Protein AF-A0A7S1RL04-F1 (afdb_monomer_lite)

Structure (mmCIF, N/CA/C/O backbone):
data_AF-A0A7S1RL04-F1
#
_entry.id   AF-A0A7S1RL04-F1
#
loop_
_atom_site.group_PDB
_atom_site.id
_atom_site.type_symbol
_atom_site.label_atom_id
_atom_site.label_alt_id
_atom_site.label_comp_id
_atom_site.label_asym_id
_atom_site.label_entity_id
_atom_site.label_seq_id
_atom_site.pdbx_PDB_ins_code
_atom_site.Cartn_x
_atom_site.Cartn_y
_atom_site.Cartn_z
_atom_site.occupancy
_atom_site.B_iso_or_equiv
_atom_site.auth_seq_id
_atom_site.auth_comp_id
_atom_site.auth_asym_id
_atom_site.auth_atom_id
_atom_site.pdbx_PDB_model_num
ATOM 1 N N . GLN A 1 1 ? -6.881 -8.720 25.320 1.00 65.69 1 GLN A N 1
ATOM 2 C CA . GLN A 1 1 ? -7.253 -7.460 24.627 1.00 65.69 1 GLN A CA 1
ATOM 3 C C . GLN A 1 1 ? -6.496 -7.247 23.308 1.00 65.69 1 GLN A C 1
ATOM 5 O O . GLN A 1 1 ? -7.153 -6.988 22.309 1.00 65.69 1 GLN A O 1
ATOM 10 N N . ARG A 1 2 ? -5.162 -7.417 23.246 1.00 81.94 2 ARG A N 1
ATOM 11 C CA . ARG A 1 2 ? -4.370 -7.236 22.004 1.00 81.94 2 ARG A CA 1
ATOM 12 C C . ARG A 1 2 ? -4.764 -8.178 20.852 1.00 81.94 2 ARG A C 1
ATOM 14 O O . ARG A 1 2 ? -4.887 -7.728 19.721 1.00 81.94 2 ARG A O 1
ATOM 21 N N . GLU A 1 3 ? -5.035 -9.449 21.143 1.00 91.00 3 GLU A N 1
ATOM 22 C CA . GLU A 1 3 ? -5.454 -10.437 20.133 1.00 91.00 3 GLU A C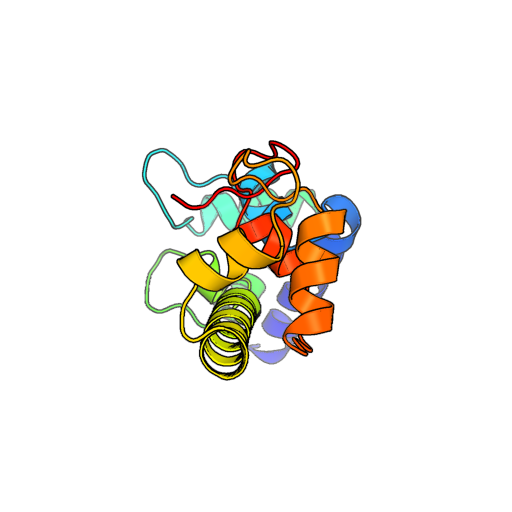A 1
ATOM 23 C C . GLU A 1 3 ? -6.816 -10.101 19.493 1.00 91.00 3 GLU A C 1
ATOM 25 O O . GLU A 1 3 ? -6.981 -10.187 18.278 1.00 91.00 3 GLU A O 1
ATOM 30 N N . ALA A 1 4 ? -7.786 -9.650 20.296 1.00 93.38 4 ALA A N 1
ATOM 31 C CA . ALA A 1 4 ? -9.085 -9.204 19.790 1.00 93.38 4 ALA A CA 1
ATOM 32 C C . ALA A 1 4 ? -8.932 -7.996 18.847 1.00 93.38 4 ALA A C 1
ATOM 34 O O . ALA A 1 4 ? -9.506 -7.986 17.761 1.00 93.38 4 ALA A O 1
ATOM 35 N N . GLY A 1 5 ? -8.083 -7.026 19.210 1.00 96.56 5 GLY A N 1
ATOM 36 C CA . GLY A 1 5 ? -7.746 -5.895 18.343 1.00 96.56 5 GLY A CA 1
ATOM 37 C C . GLY A 1 5 ? -7.094 -6.319 17.022 1.00 96.56 5 GLY A C 1
ATOM 38 O O . GLY A 1 5 ? -7.446 -5.796 15.969 1.00 96.56 5 GLY A O 1
ATOM 39 N N . GLN A 1 6 ? -6.200 -7.313 17.046 1.00 96.75 6 GLN A N 1
ATOM 40 C CA . GLN A 1 6 ? -5.581 -7.858 15.830 1.00 96.75 6 GLN A CA 1
ATOM 41 C C . GLN A 1 6 ? -6.608 -8.516 14.902 1.00 96.75 6 GLN A C 1
ATOM 43 O O . GLN A 1 6 ? -6.555 -8.306 13.690 1.00 96.75 6 GLN A O 1
ATOM 48 N N . LYS A 1 7 ? -7.570 -9.266 15.454 1.00 97.25 7 LYS A N 1
ATOM 49 C CA . LYS A 1 7 ? -8.670 -9.869 14.683 1.00 97.25 7 LYS A CA 1
ATOM 50 C C . LYS A 1 7 ? -9.548 -8.800 14.023 1.00 97.25 7 LYS A C 1
ATOM 52 O O . LYS A 1 7 ? -9.833 -8.909 12.831 1.00 97.25 7 LYS A O 1
ATOM 57 N N . LEU A 1 8 ? -9.900 -7.742 14.760 1.00 97.88 8 LEU A N 1
ATOM 58 C CA . LEU A 1 8 ? -10.657 -6.602 14.227 1.00 97.88 8 LEU A CA 1
ATOM 59 C C . LEU A 1 8 ? -9.891 -5.873 13.118 1.00 97.88 8 LEU A C 1
ATOM 61 O O . LEU A 1 8 ? -10.443 -5.614 12.053 1.00 97.88 8 LEU A O 1
ATOM 65 N N . LEU A 1 9 ? -8.601 -5.598 13.330 1.00 97.56 9 LEU A N 1
ATOM 66 C CA . LEU A 1 9 ? -7.744 -4.973 12.324 1.00 97.56 9 LEU A CA 1
ATOM 67 C C . LEU A 1 9 ? -7.630 -5.835 11.057 1.00 97.56 9 LEU A C 1
ATOM 69 O O . LEU A 1 9 ? -7.654 -5.307 9.946 1.00 97.56 9 LEU A O 1
ATOM 73 N N . ALA A 1 10 ? -7.522 -7.156 11.207 1.00 97.31 10 ALA A N 1
ATOM 74 C CA . ALA A 1 10 ? -7.453 -8.082 10.082 1.00 97.31 10 ALA A CA 1
ATOM 75 C C . ALA A 1 10 ? -8.772 -8.152 9.297 1.00 97.31 10 ALA A C 1
ATOM 77 O O . ALA A 1 10 ? -8.749 -8.222 8.070 1.00 97.31 10 ALA A O 1
ATOM 78 N N . GLU A 1 11 ? -9.925 -8.138 9.969 1.00 97.94 11 GLU A N 1
ATOM 79 C CA . GLU A 1 11 ? -11.234 -8.036 9.310 1.00 97.94 11 GLU A CA 1
ATOM 80 C C . GLU A 1 11 ? -11.389 -6.697 8.578 1.00 97.94 11 GLU A C 1
ATOM 82 O O . GLU A 1 11 ? -11.725 -6.688 7.395 1.00 97.94 11 GLU A O 1
ATOM 87 N N . PHE A 1 12 ? -11.042 -5.584 9.227 1.00 97.81 12 PHE A N 1
ATOM 88 C CA . PHE A 1 12 ? -11.060 -4.253 8.618 1.00 97.81 12 PHE A CA 1
ATOM 89 C C . PHE A 1 12 ? -10.228 -4.195 7.331 1.00 97.81 12 PHE A C 1
ATOM 91 O O . PHE A 1 12 ? -10.735 -3.826 6.270 1.00 97.81 12 PHE A O 1
ATOM 98 N N . LYS A 1 13 ? -8.974 -4.662 7.385 1.00 97.44 13 LYS A N 1
ATOM 99 C CA . LYS A 1 13 ? -8.101 -4.754 6.205 1.00 97.44 13 LYS A CA 1
ATOM 100 C C . LYS A 1 13 ? -8.703 -5.638 5.109 1.00 97.44 13 LYS A C 1
ATOM 102 O O . LYS A 1 13 ? -8.656 -5.269 3.939 1.00 97.44 13 LYS A O 1
ATOM 107 N N . ARG A 1 14 ? -9.302 -6.782 5.460 1.00 97.50 14 ARG A N 1
ATOM 108 C CA . ARG A 1 14 ? -9.953 -7.675 4.484 1.00 97.50 14 ARG A CA 1
ATOM 109 C C . ARG A 1 14 ? -11.127 -7.007 3.770 1.00 97.50 14 ARG A C 1
ATOM 111 O O . ARG A 1 14 ? -11.266 -7.199 2.563 1.00 97.50 14 ARG A O 1
ATOM 118 N N . ARG A 1 15 ? -11.942 -6.213 4.469 1.00 97.12 15 ARG A N 1
ATOM 119 C CA . ARG A 1 15 ? -13.052 -5.469 3.848 1.00 97.12 15 ARG A CA 1
ATOM 120 C C . ARG A 1 15 ? -12.558 -4.409 2.879 1.00 97.12 15 ARG A C 1
ATOM 122 O O . ARG A 1 15 ? -13.011 -4.377 1.741 1.00 97.12 15 ARG A O 1
ATOM 129 N N . LEU A 1 16 ? -11.549 -3.643 3.282 1.00 96.62 16 LEU A N 1
ATOM 130 C CA . LEU A 1 16 ? -10.924 -2.651 2.411 1.00 96.62 16 LEU A CA 1
ATOM 131 C C . LEU A 1 16 ? -10.286 -3.277 1.163 1.00 96.62 16 LEU A C 1
ATOM 133 O O . LEU A 1 16 ? -10.421 -2.734 0.0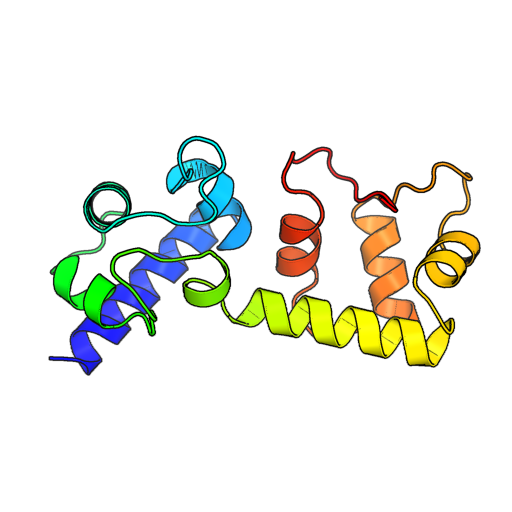71 1.00 96.62 16 LEU A O 1
ATOM 137 N N . ILE A 1 17 ? -9.628 -4.434 1.294 1.00 95.81 17 ILE A N 1
ATOM 138 C CA . ILE A 1 17 ? -9.094 -5.178 0.141 1.00 95.81 17 ILE A CA 1
ATOM 139 C C . ILE A 1 17 ? -10.227 -5.649 -0.777 1.00 95.81 17 ILE A C 1
ATOM 141 O O . ILE A 1 17 ? -10.092 -5.558 -1.992 1.00 95.81 17 ILE A O 1
ATOM 145 N N . ARG A 1 18 ? -11.348 -6.130 -0.226 1.00 95.69 18 ARG A N 1
ATOM 146 C CA . ARG A 1 18 ? -12.504 -6.565 -1.026 1.00 95.69 18 ARG A CA 1
ATOM 147 C C . ARG A 1 18 ? -13.111 -5.414 -1.831 1.00 95.69 18 ARG A C 1
ATOM 149 O O . ARG A 1 18 ? -13.485 -5.623 -2.977 1.00 95.69 18 ARG A O 1
ATOM 156 N N . GLU A 1 19 ? -13.197 -4.227 -1.239 1.00 94.75 19 GLU A N 1
ATOM 157 C CA . GLU A 1 19 ? -13.823 -3.056 -1.861 1.00 94.75 19 GLU A CA 1
ATOM 158 C C . GLU A 1 19 ? -12.884 -2.309 -2.822 1.00 94.75 19 GLU A C 1
ATOM 160 O O . GLU A 1 19 ? -13.301 -1.863 -3.888 1.00 94.75 19 GLU A O 1
ATOM 165 N N . HIS A 1 20 ? -11.599 -2.189 -2.478 1.00 92.56 20 HIS A N 1
ATOM 166 C CA . HIS A 1 20 ? -10.647 -1.348 -3.213 1.00 92.56 20 HIS A CA 1
ATOM 167 C C . HIS A 1 20 ? -9.544 -2.132 -3.940 1.00 92.56 20 HIS A C 1
ATOM 169 O O . HIS A 1 20 ? -8.755 -1.548 -4.685 1.00 92.56 20 HIS A O 1
ATOM 175 N N . GLY A 1 21 ? -9.462 -3.446 -3.740 1.00 93.25 21 GLY A N 1
ATOM 176 C CA . GLY A 1 21 ? -8.474 -4.347 -4.339 1.00 93.25 21 GLY A CA 1
ATOM 177 C C . GLY A 1 21 ? -7.157 -4.444 -3.564 1.00 93.25 21 GLY A C 1
ATOM 178 O O . GLY A 1 21 ? -6.606 -5.535 -3.435 1.00 93.25 21 GLY A O 1
ATOM 179 N N . THR A 1 22 ? -6.644 -3.335 -3.024 1.00 94.62 22 THR A N 1
ATOM 180 C CA . THR A 1 22 ? -5.419 -3.301 -2.201 1.00 94.62 22 THR A CA 1
ATOM 181 C C . THR A 1 22 ? -5.572 -2.305 -1.051 1.00 94.62 22 THR A C 1
ATOM 183 O O . THR A 1 22 ? -6.363 -1.364 -1.141 1.00 94.62 22 THR A O 1
ATOM 186 N N . LEU A 1 23 ? -4.800 -2.474 0.030 1.00 95.31 23 LEU A N 1
ATOM 187 C CA . LEU A 1 23 ? -4.791 -1.490 1.121 1.00 95.31 23 LEU A CA 1
ATOM 188 C C . LEU A 1 23 ? -4.191 -0.154 0.682 1.00 95.31 23 LEU A C 1
ATOM 190 O O . LEU A 1 23 ? -4.626 0.880 1.171 1.00 95.31 23 LEU A O 1
ATOM 194 N N . VAL A 1 24 ? -3.267 -0.166 -0.281 1.00 93.38 24 VAL A N 1
ATOM 195 C CA . VAL A 1 24 ? -2.744 1.049 -0.917 1.00 93.38 24 VAL A CA 1
ATOM 196 C C . VAL A 1 24 ? -3.869 1.833 -1.599 1.00 93.38 24 VAL A C 1
ATOM 198 O O . VAL A 1 24 ? -4.026 3.023 -1.354 1.00 93.38 24 VAL A O 1
ATOM 201 N N . ARG A 1 25 ? -4.737 1.164 -2.369 1.00 91.38 25 ARG A N 1
ATOM 202 C CA . ARG A 1 25 ? -5.905 1.819 -2.978 1.00 91.38 25 ARG A CA 1
ATOM 203 C C . ARG A 1 25 ? -6.909 2.289 -1.933 1.00 91.38 25 ARG A C 1
ATOM 205 O O . ARG A 1 25 ? -7.479 3.366 -2.069 1.00 91.38 25 ARG A O 1
ATOM 212 N N . ALA A 1 26 ? -7.137 1.504 -0.883 1.00 92.88 26 ALA A N 1
ATOM 213 C CA . ALA A 1 26 ? -7.985 1.927 0.229 1.00 92.88 26 ALA A CA 1
ATOM 214 C C . ALA A 1 26 ? -7.432 3.186 0.923 1.00 92.88 26 ALA A C 1
ATOM 216 O O . ALA A 1 26 ? -8.190 4.100 1.252 1.00 92.88 26 ALA A O 1
ATOM 217 N N . TRP A 1 27 ? -6.108 3.266 1.080 1.00 91.81 27 TRP A N 1
ATOM 218 C CA . TRP A 1 27 ? -5.411 4.423 1.632 1.00 91.81 27 TRP A CA 1
ATOM 219 C C . TRP A 1 27 ? -5.714 5.695 0.842 1.00 91.81 27 TRP A C 1
ATOM 221 O O . TRP A 1 27 ? -6.175 6.683 1.410 1.00 91.81 27 TRP A O 1
ATOM 231 N N . THR A 1 28 ? -5.551 5.637 -0.479 1.00 87.19 28 THR A N 1
ATOM 232 C CA . THR A 1 28 ? -5.799 6.766 -1.388 1.00 87.19 28 THR A CA 1
ATOM 233 C C . THR A 1 28 ? -7.286 7.089 -1.567 1.00 87.19 28 THR A C 1
ATOM 235 O O . THR A 1 28 ? -7.644 8.238 -1.809 1.00 87.19 28 THR A O 1
ATOM 238 N N . ASN A 1 29 ? -8.178 6.097 -1.465 1.00 86.81 29 ASN A N 1
ATOM 239 C CA . ASN A 1 29 ? -9.598 6.276 -1.789 1.00 86.81 29 ASN A CA 1
ATOM 240 C C . ASN A 1 29 ? -10.433 6.753 -0.602 1.00 86.81 29 ASN A C 1
ATOM 242 O O . ASN A 1 29 ? -11.261 7.650 -0.766 1.00 86.81 29 ASN A O 1
ATOM 246 N N . VAL A 1 30 ? -10.263 6.124 0.563 1.00 87.88 30 VAL A N 1
ATOM 247 C CA . VAL A 1 30 ? -11.180 6.313 1.697 1.00 87.88 30 VAL A CA 1
ATOM 248 C C . VAL A 1 30 ? -10.488 6.835 2.943 1.00 87.88 30 VAL A C 1
ATOM 250 O O . VAL A 1 30 ? -11.094 7.623 3.658 1.00 87.88 30 VAL A O 1
ATOM 253 N N . LEU A 1 31 ? -9.229 6.463 3.193 1.00 83.62 31 LEU A N 1
ATOM 254 C CA . LEU A 1 31 ? -8.498 6.990 4.350 1.00 83.62 31 LEU A CA 1
ATOM 255 C C . LEU A 1 31 ? -7.951 8.400 4.095 1.00 83.62 31 LEU A C 1
ATOM 257 O O . LEU A 1 31 ? -7.857 9.156 5.054 1.00 83.62 31 LEU A O 1
ATOM 261 N N . LYS A 1 32 ? -7.639 8.735 2.829 1.00 76.12 32 LYS A N 1
ATOM 262 C CA . LYS A 1 32 ? -7.300 10.071 2.299 1.00 76.12 32 LYS A CA 1
ATOM 263 C C . LYS A 1 32 ? -6.657 10.998 3.337 1.00 76.12 32 LYS A C 1
ATOM 265 O O . LYS A 1 32 ? -7.347 11.844 3.913 1.00 76.12 32 LYS A O 1
ATOM 270 N N . PRO A 1 33 ? -5.346 10.866 3.577 1.00 71.81 33 PRO A N 1
ATOM 271 C CA . PRO A 1 33 ? -4.630 11.867 4.349 1.00 71.81 33 PRO A CA 1
ATOM 272 C C . PRO A 1 33 ? -4.863 13.276 3.779 1.00 71.81 33 PRO A C 1
ATOM 274 O O . PRO A 1 33 ? -4.916 13.456 2.563 1.00 71.81 33 PRO A O 1
ATOM 277 N N . ALA A 1 34 ? -5.045 14.271 4.646 1.00 63.38 34 ALA A N 1
ATOM 278 C CA . ALA A 1 34 ? -5.239 15.652 4.213 1.00 63.38 34 ALA A CA 1
ATOM 279 C C . ALA A 1 34 ? -3.893 16.322 3.879 1.00 63.38 34 ALA A C 1
ATOM 281 O O . ALA A 1 34 ? -2.922 16.145 4.614 1.00 63.38 34 ALA A O 1
ATOM 282 N N . GLY A 1 35 ? -3.863 17.145 2.824 1.00 62.97 35 GLY A N 1
ATOM 283 C CA . GLY A 1 35 ? -2.705 17.974 2.464 1.00 62.97 35 GLY A CA 1
ATOM 284 C C . GLY A 1 35 ? -1.481 17.168 2.012 1.00 62.97 35 GLY A C 1
ATOM 285 O O . GLY A 1 35 ? -1.604 16.238 1.223 1.00 62.97 35 GLY A O 1
ATOM 286 N N . ASP A 1 36 ? -0.309 17.536 2.527 1.00 56.25 36 ASP A N 1
ATOM 287 C CA . ASP A 1 36 ? 0.975 16.828 2.386 1.00 56.25 36 ASP A CA 1
ATOM 288 C C . ASP A 1 36 ? 1.096 15.603 3.313 1.00 56.25 36 ASP A C 1
ATOM 290 O O . ASP A 1 36 ? 2.124 14.920 3.348 1.00 56.25 36 ASP A O 1
ATOM 294 N N . GLY A 1 37 ? 0.060 15.336 4.113 1.00 60.00 37 GLY A N 1
ATOM 295 C CA . GLY A 1 37 ? 0.099 14.336 5.159 1.00 60.00 37 GLY A CA 1
ATOM 296 C C . GLY A 1 37 ? 0.313 12.941 4.588 1.00 60.00 37 GLY A C 1
ATOM 297 O O . GLY A 1 37 ? -0.560 12.376 3.958 1.00 60.00 37 GLY A O 1
ATOM 298 N N . ASN A 1 38 ? 1.431 12.296 4.904 1.00 82.81 38 ASN A N 1
ATOM 299 C CA . ASN A 1 38 ? 1.616 10.861 4.645 1.00 82.81 38 ASN A CA 1
ATOM 300 C C . ASN A 1 38 ? 1.035 9.982 5.771 1.00 82.81 38 ASN A C 1
ATOM 302 O O . ASN A 1 38 ? 1.398 8.811 5.916 1.00 82.81 38 ASN A O 1
ATOM 306 N N . SER A 1 39 ? 0.155 10.545 6.610 1.00 91.31 39 SER A N 1
ATOM 307 C CA . SER A 1 39 ? -0.400 9.863 7.778 1.00 91.31 39 SER A CA 1
ATOM 308 C C . SER A 1 39 ? -1.822 10.309 8.130 1.00 91.31 39 SER A C 1
ATOM 310 O O . SER A 1 39 ? -2.217 11.433 7.832 1.00 91.31 39 SER A O 1
ATOM 312 N N . ILE A 1 40 ? -2.579 9.439 8.800 1.00 92.69 40 ILE A N 1
ATOM 313 C CA . ILE A 1 40 ? -3.931 9.714 9.307 1.00 92.69 40 ILE A CA 1
ATOM 314 C C . ILE A 1 40 ? -3.980 9.603 10.833 1.00 92.69 40 ILE A C 1
ATOM 316 O O . ILE A 1 40 ? -3.200 8.865 11.437 1.00 92.69 40 ILE A O 1
ATOM 320 N N . ASN A 1 41 ? -4.907 10.313 11.474 1.00 93.44 41 ASN A N 1
ATOM 321 C CA . ASN A 1 41 ? -5.144 10.219 12.917 1.00 93.44 41 ASN A CA 1
ATOM 322 C C . ASN A 1 41 ? -6.221 9.165 13.258 1.00 93.44 41 ASN A C 1
ATOM 324 O O . ASN A 1 41 ? -6.782 8.509 12.377 1.00 93.44 41 ASN A O 1
ATOM 328 N N . PHE A 1 42 ? -6.501 8.998 14.556 1.00 95.00 42 PHE A N 1
ATOM 329 C CA . PHE A 1 42 ? -7.497 8.032 15.026 1.00 95.00 42 PHE A CA 1
ATOM 330 C C . PHE A 1 42 ? -8.910 8.347 14.532 1.00 95.00 42 PHE A C 1
ATOM 332 O O . PHE A 1 42 ? -9.626 7.422 14.170 1.00 95.00 42 PHE A O 1
ATOM 339 N N . ASP A 1 43 ? -9.310 9.618 14.492 1.00 93.81 43 ASP A N 1
ATOM 340 C CA . ASP A 1 43 ? -10.674 9.998 14.114 1.00 93.81 43 ASP A CA 1
ATOM 341 C C . ASP A 1 43 ? -10.959 9.672 12.643 1.00 93.81 43 ASP A C 1
ATOM 343 O O . ASP A 1 43 ? -12.006 9.104 12.326 1.00 93.81 43 ASP A O 1
ATOM 347 N N . ALA A 1 44 ? -9.991 9.926 11.756 1.00 92.50 44 ALA A N 1
ATOM 348 C CA . ALA A 1 44 ? -10.060 9.520 10.355 1.00 92.50 44 ALA A CA 1
ATOM 349 C C . ALA A 1 44 ? -10.153 7.991 10.216 1.00 92.50 44 ALA A C 1
ATOM 351 O O . ALA A 1 44 ? -11.030 7.481 9.519 1.00 92.50 44 ALA A O 1
ATOM 352 N N . PHE A 1 45 ? -9.299 7.243 10.925 1.00 95.31 45 PHE A N 1
ATOM 353 C CA . PHE A 1 45 ? -9.357 5.779 10.930 1.00 95.31 45 PHE A CA 1
ATOM 354 C C . PHE A 1 45 ? -10.702 5.255 11.438 1.00 95.31 45 PHE A C 1
ATOM 356 O O . PHE A 1 45 ? -11.308 4.401 10.795 1.00 95.31 45 PHE A O 1
ATOM 363 N N . LYS A 1 46 ? -11.181 5.774 12.573 1.00 95.94 46 LYS A N 1
ATOM 364 C CA . LYS A 1 46 ? -12.440 5.377 13.207 1.00 95.94 46 LYS A CA 1
ATOM 365 C C . LYS A 1 46 ? -13.619 5.611 12.266 1.00 95.94 46 LYS A C 1
ATOM 367 O O . LYS A 1 46 ? -14.418 4.699 12.075 1.00 95.94 46 LYS A O 1
ATOM 372 N N . GLY A 1 47 ? -13.683 6.779 11.627 1.00 94.06 47 GLY A N 1
ATOM 373 C CA . GLY A 1 47 ? -14.755 7.106 10.688 1.00 94.06 47 GLY A CA 1
ATOM 374 C C . GLY A 1 47 ? -14.828 6.155 9.490 1.00 94.06 47 GLY A C 1
ATOM 375 O O . GLY A 1 47 ? -15.921 5.860 9.010 1.00 94.06 47 GLY A O 1
ATOM 376 N N . ILE A 1 48 ? -13.692 5.637 9.011 1.00 94.75 48 ILE A N 1
ATOM 377 C CA . ILE A 1 48 ? -13.674 4.615 7.953 1.00 94.75 48 ILE A CA 1
ATOM 378 C C . ILE A 1 48 ? -13.975 3.224 8.514 1.00 94.75 48 ILE A C 1
ATOM 380 O O . ILE A 1 48 ? -14.752 2.489 7.912 1.00 94.75 48 ILE A O 1
ATOM 384 N N . PHE A 1 49 ? -13.431 2.873 9.681 1.00 96.56 49 PHE A N 1
ATOM 385 C CA . PHE A 1 49 ? -13.712 1.605 10.358 1.00 96.56 49 PHE A CA 1
ATOM 386 C C . PHE A 1 49 ? -15.218 1.388 10.547 1.00 96.56 49 PHE A C 1
ATOM 388 O O . PHE A 1 49 ? -15.744 0.355 10.135 1.00 96.56 49 PHE A O 1
ATOM 395 N N . GLU A 1 50 ? -15.933 2.386 11.063 1.00 95.00 50 GLU A N 1
ATOM 396 C CA . GLU A 1 50 ? -17.383 2.316 11.285 1.00 95.00 50 GLU A CA 1
ATOM 397 C C . GLU A 1 50 ? -18.167 2.138 9.972 1.00 95.00 50 GLU A C 1
ATOM 399 O O . GLU A 1 50 ? -19.115 1.355 9.917 1.00 95.00 50 GLU A O 1
ATOM 404 N N . LYS A 1 51 ? -17.728 2.772 8.877 1.00 93.81 51 LYS A N 1
ATOM 405 C CA . LYS A 1 51 ? -18.363 2.639 7.552 1.00 93.81 51 LYS A CA 1
ATOM 406 C C . LYS A 1 51 ? -18.174 1.266 6.908 1.00 93.81 51 LYS A C 1
ATOM 408 O O . LYS A 1 51 ? -19.003 0.867 6.099 1.00 93.81 51 LYS A O 1
ATOM 413 N N . THR A 1 52 ? -17.124 0.523 7.267 1.00 93.19 52 THR A N 1
ATOM 414 C CA . THR A 1 52 ? -16.908 -0.837 6.731 1.00 93.19 52 THR A CA 1
ATOM 415 C C . THR A 1 52 ? -17.860 -1.890 7.312 1.00 93.19 52 THR A C 1
ATOM 417 O O . THR A 1 52 ? -17.911 -3.020 6.811 1.00 93.19 52 THR A O 1
ATOM 420 N N . GLY A 1 53 ? -18.604 -1.553 8.374 1.00 91.50 53 GLY A N 1
ATOM 421 C CA . GLY A 1 53 ? -19.516 -2.475 9.054 1.00 91.50 53 GLY A CA 1
ATOM 422 C C . GLY A 1 53 ? -18.801 -3.605 9.801 1.00 91.50 53 GLY A C 1
ATOM 423 O O . GLY A 1 53 ? -19.365 -4.687 9.953 1.00 91.50 53 GLY A O 1
ATOM 424 N N . VAL A 1 54 ? -17.543 -3.401 10.210 1.00 94.31 54 VAL A N 1
ATOM 425 C CA . VAL A 1 54 ? -16.867 -4.305 11.150 1.00 94.31 54 VAL A CA 1
ATOM 426 C C . VAL A 1 54 ? -17.432 -4.061 12.541 1.00 94.31 54 VAL A C 1
ATOM 428 O O . VAL A 1 54 ? -17.319 -2.963 13.079 1.00 94.31 54 VAL A O 1
ATOM 431 N N . GLU A 1 55 ? -18.015 -5.095 13.137 1.00 94.44 55 GLU A N 1
ATOM 432 C CA . GLU A 1 55 ? -18.505 -5.034 14.510 1.00 94.44 55 GLU A CA 1
ATOM 433 C C . GLU A 1 55 ? -17.336 -5.106 15.499 1.00 94.44 55 GLU A C 1
ATOM 435 O O . GLU A 1 55 ? -16.523 -6.032 15.455 1.00 94.44 55 GLU A O 1
ATOM 440 N N . GLY A 1 56 ? -17.244 -4.129 16.403 1.00 94.69 56 GLY A N 1
ATOM 441 C CA . GLY A 1 56 ? -16.243 -4.103 17.467 1.00 94.69 56 GLY A CA 1
ATOM 442 C C . GLY A 1 56 ? -15.696 -2.710 17.766 1.00 94.69 56 GLY A C 1
ATOM 443 O O . GLY A 1 56 ? -16.123 -1.708 17.198 1.00 94.69 56 GLY A O 1
ATOM 444 N N . ASP A 1 57 ? -14.730 -2.654 18.683 1.00 95.62 57 ASP A N 1
ATOM 445 C CA . ASP A 1 57 ? -14.108 -1.400 19.108 1.00 95.62 57 ASP A CA 1
ATOM 446 C C . ASP A 1 57 ? -12.983 -0.972 18.149 1.00 95.62 57 ASP A C 1
ATOM 448 O O . ASP A 1 57 ? -11.903 -1.576 18.103 1.00 95.62 57 ASP A O 1
ATOM 452 N N . ALA A 1 58 ? -13.209 0.126 17.424 1.00 96.62 58 ALA A N 1
ATOM 453 C CA . ALA A 1 58 ? -12.214 0.745 16.551 1.00 96.62 58 ALA A CA 1
ATOM 454 C C . ALA A 1 58 ? -10.916 1.109 17.297 1.00 96.62 58 ALA A C 1
ATOM 456 O O . ALA A 1 58 ? -9.830 1.037 16.718 1.00 96.62 58 ALA A O 1
ATOM 457 N N . LYS A 1 59 ? -10.988 1.462 18.588 1.00 96.62 59 LYS A N 1
ATOM 458 C CA . LYS A 1 59 ? -9.810 1.777 19.410 1.00 96.62 59 LYS A CA 1
ATOM 459 C C . LYS A 1 59 ? -8.958 0.537 19.664 1.00 96.62 59 LYS A C 1
ATOM 461 O O . LYS A 1 59 ? -7.730 0.632 19.636 1.00 96.62 59 LYS A O 1
ATOM 466 N N . ALA A 1 60 ? -9.584 -0.626 19.842 1.00 97.00 60 ALA A N 1
ATOM 467 C CA . ALA A 1 60 ? -8.878 -1.899 19.949 1.00 97.00 60 ALA A CA 1
ATOM 468 C C . ALA A 1 60 ? -8.159 -2.257 18.637 1.00 97.00 60 ALA A C 1
ATOM 470 O O . ALA A 1 60 ? -6.995 -2.658 18.676 1.00 97.00 60 ALA A O 1
ATOM 471 N N . ALA A 1 61 ? -8.806 -2.059 17.481 1.00 97.25 61 ALA A N 1
ATOM 472 C CA . ALA A 1 61 ? -8.175 -2.256 16.172 1.00 97.25 61 ALA A CA 1
ATOM 473 C C . ALA A 1 61 ? -7.005 -1.281 15.943 1.00 97.25 61 ALA A C 1
ATOM 475 O O . ALA A 1 61 ? -5.916 -1.695 15.554 1.00 97.25 61 ALA A O 1
ATOM 476 N N . TRP A 1 62 ? -7.196 0.002 16.257 1.00 96.56 62 TRP A N 1
ATOM 477 C CA . TRP A 1 62 ? -6.175 1.052 16.165 1.00 96.56 62 TRP A CA 1
ATOM 478 C C . TRP A 1 62 ? -4.964 0.811 17.078 1.00 96.56 62 TRP A C 1
ATOM 480 O O . TRP A 1 62 ? -3.822 1.103 16.709 1.00 96.56 62 TRP A O 1
ATOM 490 N N . GLY A 1 63 ? -5.200 0.272 18.276 1.00 96.00 63 GLY A N 1
ATOM 491 C CA . GLY A 1 63 ? -4.155 -0.117 19.226 1.00 96.00 63 GLY A CA 1
ATOM 492 C C . GLY A 1 63 ? -3.395 -1.388 18.834 1.00 96.00 63 GLY A C 1
ATOM 493 O O . GLY A 1 63 ? -2.330 -1.655 19.387 1.00 96.00 63 GLY A O 1
ATOM 494 N N . ALA A 1 64 ? -3.916 -2.171 17.886 1.00 96.31 64 ALA A N 1
ATOM 495 C CA . ALA A 1 64 ? -3.245 -3.357 17.358 1.00 96.31 64 ALA A CA 1
ATOM 496 C C . ALA A 1 64 ? -2.266 -3.048 16.213 1.00 96.31 64 ALA A C 1
ATOM 498 O O . ALA A 1 64 ? -1.513 -3.932 15.808 1.00 96.31 64 ALA A O 1
ATOM 499 N N . ILE A 1 65 ? -2.274 -1.818 15.694 1.00 95.06 65 ILE A N 1
ATOM 500 C CA . ILE A 1 65 ? -1.353 -1.362 14.651 1.00 95.06 65 ILE A CA 1
ATOM 501 C C . ILE A 1 65 ? -0.024 -0.997 15.311 1.00 95.06 65 ILE A C 1
ATOM 503 O O . ILE A 1 65 ? -0.005 -0.230 16.275 1.00 95.06 65 ILE A O 1
ATOM 507 N N . ASP A 1 66 ? 1.074 -1.535 14.786 1.00 92.81 66 ASP A N 1
ATOM 508 C CA . ASP A 1 66 ? 2.422 -1.210 15.248 1.00 92.81 66 ASP A CA 1
ATOM 509 C C . ASP A 1 66 ? 2.838 0.165 14.711 1.00 92.81 66 ASP A C 1
ATOM 511 O O . ASP A 1 66 ? 3.399 0.289 13.624 1.00 92.81 66 ASP A O 1
ATOM 515 N N . ARG A 1 67 ? 2.440 1.213 15.435 1.00 92.31 67 ARG A N 1
ATOM 516 C CA . ARG A 1 67 ? 2.647 2.614 15.053 1.00 92.31 67 ARG A CA 1
ATOM 517 C C . ARG A 1 67 ? 3.652 3.267 15.979 1.00 92.31 67 ARG A C 1
ATOM 519 O O . ARG A 1 67 ? 3.610 3.060 17.191 1.00 92.31 67 ARG A O 1
ATOM 526 N N . LYS A 1 68 ? 4.505 4.126 15.423 1.00 88.38 68 LYS A N 1
ATOM 527 C CA . LYS A 1 68 ? 5.530 4.860 16.187 1.00 88.38 68 LYS A CA 1
ATOM 528 C C . LYS A 1 68 ? 4.993 6.111 16.880 1.00 88.38 68 LYS A C 1
ATOM 530 O O . LYS A 1 68 ? 5.652 6.651 17.764 1.00 88.38 68 LYS A O 1
ATOM 535 N N . G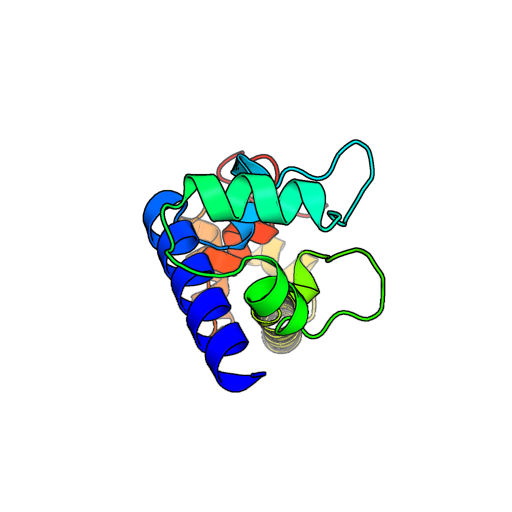LY A 1 69 ? 3.817 6.591 16.480 1.00 88.75 69 GLY A N 1
ATOM 536 C CA . GLY A 1 69 ? 3.264 7.856 16.951 1.00 88.75 69 GLY A CA 1
ATOM 537 C C . GLY A 1 69 ? 1.747 7.856 17.108 1.00 88.75 69 GLY A C 1
ATOM 538 O O . GLY A 1 69 ? 1.081 6.823 17.173 1.00 88.75 69 GLY A O 1
ATOM 539 N N . LYS A 1 70 ? 1.187 9.067 17.194 1.00 91.38 70 LYS A N 1
ATOM 540 C CA . LYS A 1 70 ? -0.264 9.275 17.325 1.00 91.38 70 LYS A CA 1
ATOM 541 C C . LYS A 1 70 ? -1.009 9.114 16.002 1.00 91.38 70 LYS A C 1
ATOM 543 O O . LYS A 1 70 ? -2.211 8.861 16.032 1.00 91.38 70 LYS A O 1
ATOM 548 N N . THR A 1 71 ? -0.316 9.248 14.878 1.00 93.62 71 THR A N 1
ATOM 549 C CA . THR A 1 71 ? -0.851 9.007 13.537 1.00 93.62 71 THR A CA 1
ATOM 550 C C . THR A 1 71 ? -0.459 7.614 13.041 1.00 93.62 71 THR A C 1
ATOM 552 O O . THR A 1 71 ? 0.192 6.847 13.753 1.00 93.62 71 THR A O 1
ATOM 555 N N . MET A 1 72 ? -0.943 7.252 11.861 1.00 94.38 72 MET A N 1
ATOM 556 C CA . MET A 1 72 ? -0.616 6.031 11.137 1.00 94.38 72 MET A CA 1
ATOM 557 C C . MET A 1 72 ? -0.198 6.406 9.723 1.00 94.38 72 MET A C 1
ATOM 559 O O . MET A 1 72 ? -0.889 7.208 9.106 1.00 94.38 72 MET A O 1
ATOM 563 N N . THR A 1 73 ? 0.864 5.811 9.200 1.00 93.69 73 THR A N 1
ATOM 564 C CA . THR A 1 73 ? 1.315 5.925 7.802 1.00 93.69 73 THR A CA 1
ATOM 565 C C . THR A 1 73 ? 0.873 4.726 6.958 1.00 93.69 73 THR A C 1
ATOM 567 O O . THR A 1 73 ? 0.457 3.697 7.501 1.00 93.69 73 THR A O 1
ATOM 570 N N . LEU A 1 74 ? 1.003 4.818 5.627 1.00 92.62 74 LEU A N 1
ATOM 571 C CA . LEU A 1 74 ? 0.728 3.683 4.739 1.00 92.62 74 LEU A CA 1
ATOM 572 C C . LEU A 1 74 ? 1.613 2.475 5.076 1.00 92.62 74 LEU A C 1
ATOM 574 O O . LEU A 1 74 ? 1.098 1.368 5.156 1.00 92.62 74 LEU A O 1
ATOM 578 N N . SER A 1 75 ? 2.907 2.672 5.331 1.00 92.50 75 SER A N 1
ATOM 579 C CA . SER A 1 75 ? 3.829 1.574 5.654 1.00 92.50 75 SER A CA 1
ATOM 580 C C . SER A 1 75 ? 3.524 0.911 7.003 1.00 92.50 75 SER A C 1
ATOM 582 O O . SER A 1 75 ? 3.742 -0.284 7.167 1.00 92.50 75 SER A O 1
ATOM 584 N N . GLU A 1 76 ? 2.953 1.632 7.972 1.00 94.69 76 GLU A N 1
ATOM 585 C CA . GLU A 1 76 ? 2.458 1.023 9.220 1.00 94.69 76 GLU A CA 1
ATOM 586 C C . GLU A 1 76 ? 1.134 0.268 8.997 1.00 94.69 76 GLU A C 1
ATOM 588 O O . GLU A 1 76 ? 0.848 -0.741 9.650 1.00 94.69 76 GLU A O 1
ATOM 593 N N . PHE A 1 77 ? 0.313 0.729 8.050 1.00 95.12 77 PHE A N 1
ATOM 594 C CA . PHE A 1 77 ? -0.959 0.097 7.718 1.00 95.12 77 PHE A CA 1
ATOM 595 C C . PHE A 1 77 ? -0.804 -1.137 6.816 1.00 95.12 77 PHE A C 1
ATOM 597 O O . PHE A 1 77 ? -1.456 -2.157 7.046 1.00 95.12 77 PHE A O 1
ATOM 604 N N . ASP A 1 78 ? 0.076 -1.089 5.825 1.00 94.69 78 ASP A N 1
ATOM 605 C CA . ASP A 1 78 ? 0.417 -2.180 4.914 1.00 94.69 78 ASP A CA 1
ATOM 606 C C . ASP A 1 78 ? 1.945 -2.311 4.797 1.00 94.69 78 ASP A C 1
ATOM 608 O O . ASP A 1 78 ? 2.527 -1.958 3.771 1.00 94.69 78 ASP A O 1
ATOM 612 N N . PRO A 1 79 ? 2.619 -2.866 5.822 1.00 92.62 79 PRO A N 1
ATOM 613 C CA . PRO A 1 79 ? 4.081 -3.014 5.831 1.00 92.62 79 PRO A CA 1
ATOM 614 C C . PRO A 1 79 ? 4.612 -3.906 4.705 1.00 92.62 79 PRO A C 1
ATOM 616 O O . PRO A 1 79 ? 5.815 -3.959 4.450 1.00 92.62 79 PRO A O 1
ATOM 619 N N . GLY A 1 80 ? 3.729 -4.631 4.012 1.00 94.38 80 GLY A N 1
ATOM 620 C CA . GLY A 1 80 ? 4.116 -5.407 2.852 1.00 94.38 80 GLY A CA 1
ATOM 621 C C . GLY A 1 80 ? 4.571 -4.540 1.677 1.00 94.38 80 GLY A C 1
ATOM 622 O O . GLY A 1 80 ? 5.404 -5.024 0.914 1.00 94.38 80 GLY A O 1
ATOM 623 N N . VAL A 1 81 ? 4.097 -3.291 1.560 1.00 93.19 81 VAL A N 1
ATOM 624 C CA . VAL A 1 81 ? 4.441 -2.390 0.445 1.00 93.19 81 VAL A CA 1
ATOM 625 C C . VAL A 1 81 ? 5.933 -2.050 0.414 1.00 93.19 81 VAL A 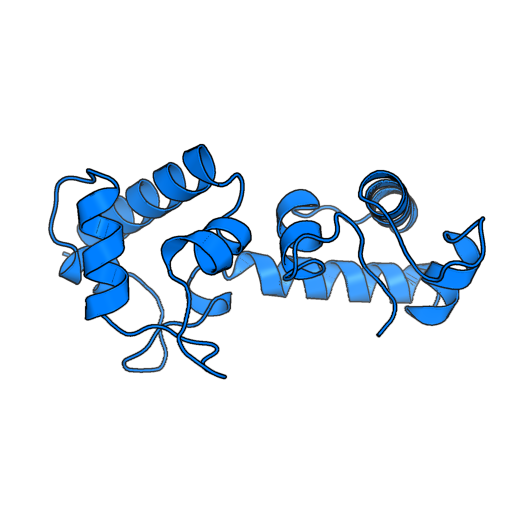C 1
ATOM 627 O O . VAL A 1 81 ? 6.570 -2.185 -0.628 1.00 93.19 81 VAL A O 1
ATOM 630 N N . ASP A 1 82 ? 6.527 -1.744 1.570 1.00 92.00 82 ASP A N 1
ATOM 631 C CA . ASP A 1 82 ? 7.960 -1.447 1.685 1.00 92.00 82 ASP A CA 1
ATOM 632 C C . ASP A 1 82 ? 8.810 -2.646 1.267 1.00 92.00 82 ASP A C 1
ATOM 634 O O . ASP A 1 82 ? 9.853 -2.512 0.625 1.00 92.00 82 ASP A O 1
ATOM 638 N N . GLY A 1 83 ? 8.370 -3.844 1.652 1.00 95.00 83 GLY A N 1
ATOM 639 C CA . GLY A 1 83 ? 9.063 -5.067 1.288 1.00 95.00 83 GLY A CA 1
ATOM 640 C C . GLY A 1 83 ? 8.919 -5.401 -0.197 1.00 95.00 83 GLY A C 1
ATOM 641 O O . GLY A 1 83 ? 9.869 -5.910 -0.784 1.00 95.00 83 GLY A O 1
ATOM 642 N N . ASP A 1 84 ? 7.767 -5.106 -0.803 1.00 96.25 84 ASP A N 1
ATOM 643 C CA . ASP A 1 84 ? 7.555 -5.278 -2.242 1.00 96.25 84 ASP A CA 1
ATOM 644 C C . ASP A 1 84 ? 8.488 -4.352 -3.027 1.00 96.25 84 ASP A C 1
ATOM 646 O O . ASP A 1 84 ? 9.219 -4.803 -3.904 1.00 96.25 84 ASP A O 1
ATOM 650 N N . PHE A 1 85 ? 8.544 -3.074 -2.653 1.00 93.94 85 PHE A N 1
ATOM 651 C CA . PHE A 1 85 ? 9.412 -2.106 -3.316 1.00 93.94 85 PHE A CA 1
ATOM 652 C C . PHE A 1 85 ? 10.900 -2.430 -3.133 1.00 93.94 85 PHE A C 1
ATOM 654 O O . PHE A 1 85 ? 11.684 -2.334 -4.080 1.00 93.94 85 PHE A O 1
ATOM 661 N N . ARG A 1 86 ? 11.300 -2.871 -1.933 1.00 95.25 86 ARG A N 1
ATOM 662 C CA . ARG A 1 86 ? 12.679 -3.298 -1.657 1.00 95.25 86 ARG A CA 1
ATOM 663 C C . ARG A 1 86 ? 13.082 -4.508 -2.494 1.00 95.25 86 ARG A C 1
ATOM 665 O O . ARG A 1 86 ? 14.187 -4.514 -3.029 1.00 95.25 86 ARG A O 1
ATOM 672 N N . GLU A 1 87 ? 12.215 -5.513 -2.607 1.00 96.88 87 GLU A N 1
ATOM 673 C CA . GLU A 1 87 ? 12.510 -6.684 -3.434 1.00 96.88 87 GLU A CA 1
ATOM 674 C C . GLU A 1 87 ? 12.596 -6.310 -4.911 1.00 96.88 87 GLU A C 1
ATOM 676 O O . GLU A 1 87 ? 13.558 -6.704 -5.562 1.00 96.88 87 GLU A O 1
ATOM 681 N N . LEU A 1 88 ? 11.662 -5.503 -5.429 1.00 95.81 88 LEU A N 1
ATOM 682 C CA . LEU A 1 88 ? 11.714 -5.068 -6.825 1.00 95.81 88 LEU A CA 1
ATOM 683 C C . LEU A 1 88 ? 13.035 -4.352 -7.135 1.00 95.81 88 LEU A C 1
ATOM 685 O O . LEU A 1 88 ? 13.693 -4.689 -8.115 1.00 95.81 88 LEU A O 1
ATOM 689 N N . ARG A 1 89 ? 13.468 -3.416 -6.278 1.00 94.94 89 ARG A N 1
ATOM 690 C CA . ARG A 1 89 ? 14.758 -2.725 -6.442 1.00 94.94 89 ARG A CA 1
ATOM 691 C C . ARG A 1 89 ? 15.945 -3.685 -6.432 1.00 94.94 89 ARG A C 1
ATOM 693 O O . ARG A 1 89 ? 16.838 -3.532 -7.259 1.00 94.94 89 ARG A O 1
ATOM 700 N N . ALA A 1 90 ? 15.955 -4.661 -5.524 1.00 96.94 90 ALA A N 1
ATOM 701 C CA . ALA A 1 90 ? 17.018 -5.661 -5.465 1.00 96.94 90 ALA A CA 1
ATOM 702 C C . ALA A 1 90 ? 17.071 -6.498 -6.753 1.00 96.94 90 ALA A C 1
ATOM 704 O O . ALA A 1 90 ? 18.126 -6.611 -7.367 1.00 96.94 90 ALA A O 1
ATOM 705 N N . ARG A 1 91 ? 15.920 -6.997 -7.218 1.00 97.62 91 ARG A N 1
ATOM 706 C CA . ARG A 1 91 ? 15.796 -7.790 -8.450 1.00 97.62 91 ARG A CA 1
ATOM 707 C C . ARG A 1 91 ? 16.186 -7.024 -9.707 1.00 97.62 91 ARG A C 1
ATOM 709 O O . ARG A 1 91 ? 16.848 -7.565 -10.588 1.00 97.62 91 ARG A O 1
ATOM 716 N N . ILE A 1 92 ? 15.805 -5.755 -9.779 1.00 95.75 92 ILE A N 1
ATOM 717 C CA . ILE A 1 92 ? 16.215 -4.865 -10.863 1.00 95.75 92 ILE A CA 1
ATOM 718 C C . ILE A 1 92 ? 17.728 -4.634 -10.836 1.00 95.75 92 ILE A C 1
ATOM 720 O O . ILE A 1 92 ? 18.368 -4.724 -11.879 1.00 95.75 92 ILE A O 1
ATOM 724 N N . GLY A 1 93 ? 18.313 -4.402 -9.658 1.00 96.38 93 GLY A N 1
ATOM 725 C CA . GLY A 1 93 ? 19.763 -4.279 -9.501 1.00 96.38 93 GLY A CA 1
ATOM 726 C C . GLY A 1 93 ? 20.516 -5.544 -9.922 1.00 96.38 93 GLY A C 1
ATOM 727 O O . GLY A 1 93 ? 21.511 -5.452 -10.631 1.00 96.38 93 GLY A O 1
ATOM 728 N N . GLU A 1 94 ? 20.013 -6.723 -9.549 1.00 96.81 94 GLU A N 1
ATOM 729 C CA . GLU A 1 94 ? 20.590 -8.021 -9.927 1.00 96.81 94 GLU A CA 1
ATOM 730 C C . GLU A 1 94 ? 20.540 -8.275 -11.442 1.00 96.81 94 GLU A C 1
ATOM 732 O O . GLU A 1 94 ? 21.505 -8.788 -12.005 1.00 96.81 94 GLU A O 1
ATOM 737 N N . ARG A 1 95 ? 19.430 -7.928 -12.109 1.00 96.31 95 ARG A N 1
ATOM 738 C CA . ARG A 1 95 ? 19.221 -8.239 -13.531 1.00 96.31 95 ARG A CA 1
ATOM 739 C C . ARG A 1 95 ? 19.717 -7.159 -14.493 1.00 96.31 95 ARG A C 1
ATOM 741 O O . ARG A 1 95 ? 20.325 -7.485 -15.505 1.00 96.31 95 ARG A O 1
ATOM 748 N N . TYR A 1 96 ? 19.421 -5.897 -14.201 1.00 95.25 96 TYR A N 1
ATOM 749 C CA . TYR A 1 96 ? 19.635 -4.761 -15.107 1.00 95.25 96 TYR A CA 1
ATOM 750 C C . TYR A 1 96 ? 20.713 -3.792 -14.598 1.00 95.25 96 TYR A C 1
ATOM 752 O O . TYR A 1 96 ? 21.164 -2.904 -15.321 1.00 95.25 96 TYR A O 1
ATOM 760 N N . GLY A 1 97 ? 21.145 -3.940 -13.343 1.00 95.75 97 GLY A N 1
ATOM 761 C CA . GLY A 1 97 ? 22.084 -3.041 -12.671 1.00 95.75 97 GLY A CA 1
ATOM 762 C C . GLY A 1 97 ? 21.404 -1.844 -12.005 1.00 95.75 97 GLY A C 1
ATOM 763 O O . GLY A 1 97 ? 21.735 -1.516 -10.867 1.00 95.75 97 GLY A O 1
ATOM 764 N N . ASN A 1 98 ? 20.436 -1.202 -12.665 1.00 92.25 98 ASN A N 1
ATOM 765 C CA . ASN A 1 98 ? 19.661 -0.096 -12.097 1.00 92.25 98 ASN A CA 1
ATOM 766 C C . ASN A 1 98 ? 18.259 0.027 -12.735 1.00 92.25 98 ASN A C 1
ATOM 768 O O . ASN A 1 98 ? 17.909 -0.727 -13.640 1.00 92.25 98 ASN A O 1
ATOM 772 N N . MET A 1 99 ? 17.451 0.961 -12.220 1.00 89.94 99 MET A N 1
ATOM 773 C CA . MET A 1 99 ? 16.073 1.191 -12.678 1.00 89.94 99 MET A CA 1
ATOM 774 C C . MET A 1 99 ? 16.001 1.777 -14.091 1.00 89.94 99 MET A C 1
ATOM 776 O O . MET A 1 99 ? 15.175 1.323 -14.872 1.00 89.94 99 MET A O 1
ATOM 780 N N . GLU A 1 100 ? 16.869 2.736 -14.424 1.00 90.06 100 GLU A N 1
ATOM 781 C CA . GLU A 1 100 ? 16.928 3.359 -15.757 1.00 90.06 100 GLU A CA 1
ATOM 782 C C . GLU A 1 100 ? 17.125 2.303 -16.848 1.00 90.06 100 GLU A C 1
ATOM 784 O O . GLU A 1 100 ? 16.303 2.180 -17.748 1.00 90.06 100 GLU A O 1
ATOM 789 N N . ARG A 1 101 ? 18.129 1.435 -16.683 1.00 91.19 101 ARG A N 1
ATOM 790 C CA . ARG A 1 101 ? 18.406 0.330 -17.609 1.00 91.19 101 ARG A CA 1
ATOM 791 C C . ARG A 1 101 ? 17.275 -0.682 -17.682 1.00 91.19 101 ARG A C 1
ATOM 793 O O . ARG A 1 101 ? 17.072 -1.289 -18.721 1.00 91.19 101 ARG A O 1
ATOM 800 N N . ALA A 1 102 ? 16.553 -0.901 -16.584 1.00 91.69 102 ALA A N 1
ATOM 801 C CA . ALA A 1 102 ? 15.388 -1.772 -16.627 1.00 91.69 102 ALA A CA 1
ATOM 802 C C . ALA A 1 102 ? 14.297 -1.177 -17.524 1.00 91.69 102 ALA A C 1
ATOM 804 O O . ALA A 1 102 ? 13.724 -1.915 -18.319 1.00 91.69 102 ALA A O 1
ATOM 805 N N . PHE A 1 103 ? 14.042 0.132 -17.422 1.00 89.00 103 PHE A N 1
ATOM 806 C CA . PHE A 1 103 ? 13.103 0.832 -18.298 1.00 89.00 103 PHE A CA 1
ATOM 807 C C . PHE A 1 103 ? 13.586 0.827 -19.749 1.00 89.00 103 PHE A C 1
ATOM 809 O O . PHE A 1 103 ? 12.810 0.403 -20.590 1.00 89.00 103 PHE A O 1
ATOM 816 N N . ASP A 1 104 ? 14.851 1.148 -20.034 1.00 87.44 104 ASP A N 1
ATOM 817 C CA . ASP A 1 104 ? 15.395 1.112 -21.405 1.00 87.44 104 ASP A CA 1
ATOM 818 C C . ASP A 1 104 ? 15.226 -0.267 -22.087 1.00 87.44 104 ASP A C 1
ATOM 820 O O . ASP A 1 104 ? 15.094 -0.354 -23.306 1.00 87.44 104 ASP A O 1
ATOM 824 N N . GLU A 1 105 ? 15.217 -1.358 -21.311 1.00 86.75 105 GLU A N 1
ATOM 825 C CA . GLU A 1 105 ? 15.023 -2.722 -21.821 1.00 86.75 105 GLU A CA 1
ATOM 826 C C . GLU A 1 105 ? 13.544 -3.117 -21.989 1.00 86.75 105 GLU A C 1
ATOM 828 O O . GLU A 1 105 ? 13.203 -3.885 -22.896 1.00 86.75 105 GLU A O 1
ATOM 833 N N . VAL A 1 106 ? 12.650 -2.659 -21.101 1.00 85.25 106 VAL A N 1
ATOM 834 C CA . VAL A 1 106 ? 11.232 -3.076 -21.111 1.00 85.25 106 VAL A CA 1
ATOM 835 C C . VAL A 1 106 ? 10.291 -2.082 -21.792 1.00 85.25 106 VAL A C 1
ATOM 837 O O . VAL A 1 106 ? 9.212 -2.487 -22.236 1.00 85.25 106 VAL A O 1
ATOM 840 N N . ASP A 1 107 ? 10.691 -0.819 -21.899 1.00 84.50 107 ASP A N 1
ATOM 841 C CA . ASP A 1 107 ? 9.972 0.243 -22.589 1.00 84.50 107 ASP A CA 1
ATOM 842 C C . ASP A 1 107 ? 10.251 0.182 -24.095 1.00 84.50 107 ASP A C 1
ATOM 844 O O . ASP A 1 107 ? 11.252 0.672 -24.612 1.00 84.50 107 ASP A O 1
ATOM 848 N N . LYS A 1 108 ? 9.342 -0.468 -24.820 1.00 79.19 108 LYS A N 1
ATOM 849 C CA . LYS A 1 108 ? 9.484 -0.683 -26.265 1.00 79.19 108 LYS A CA 1
ATOM 850 C C . LYS A 1 108 ? 9.010 0.497 -27.105 1.00 79.19 108 LYS A C 1
ATOM 852 O O . LYS A 1 108 ? 9.290 0.505 -28.304 1.00 79.19 108 LYS A O 1
ATOM 857 N N . ASP A 1 109 ? 8.242 1.418 -26.527 1.00 83.50 109 ASP A N 1
ATOM 858 C CA . ASP A 1 109 ? 7.685 2.567 -27.243 1.00 83.50 109 ASP A CA 1
ATOM 859 C C . ASP A 1 109 ? 8.386 3.891 -26.905 1.00 83.50 109 ASP A C 1
ATOM 861 O O . ASP A 1 109 ? 8.156 4.885 -27.596 1.00 83.50 109 ASP A O 1
ATOM 865 N N . GLY A 1 110 ? 9.304 3.883 -25.933 1.00 81.06 110 GLY A N 1
ATOM 866 C CA . GLY A 1 110 ? 10.113 5.038 -25.552 1.00 81.06 110 GLY A CA 1
ATOM 867 C C . GLY A 1 110 ? 9.325 6.081 -24.761 1.00 81.06 110 GLY A C 1
ATOM 868 O O . GLY A 1 110 ? 9.738 7.242 -24.701 1.00 81.06 110 GLY A O 1
ATOM 869 N N . SER A 1 111 ? 8.165 5.708 -24.212 1.00 85.25 111 SER A N 1
ATOM 870 C CA . SER A 1 111 ? 7.322 6.592 -23.403 1.00 85.25 111 SER A CA 1
ATOM 871 C C . SER A 1 111 ? 7.895 6.864 -22.013 1.00 85.25 111 SER A C 1
ATOM 873 O O . SER A 1 111 ? 7.488 7.830 -21.369 1.00 85.25 111 SER A O 1
ATOM 875 N N . TYR A 1 112 ? 8.818 6.023 -21.544 1.00 85.62 112 TYR A N 1
ATOM 876 C CA . TYR A 1 112 ? 9.249 5.899 -20.153 1.00 85.62 112 TYR A CA 1
ATOM 877 C C . TYR A 1 112 ? 8.083 5.652 -19.182 1.00 85.62 112 TYR A C 1
ATOM 879 O O . TYR A 1 112 ? 8.179 5.922 -17.979 1.00 85.62 112 TYR A O 1
ATOM 887 N N . GLU A 1 113 ? 6.987 5.092 -19.696 1.00 89.81 113 GLU A N 1
ATOM 888 C CA . GLU A 1 113 ? 5.795 4.716 -18.954 1.00 89.81 113 GLU A CA 1
ATOM 889 C C . GLU A 1 113 ? 5.547 3.209 -19.102 1.00 89.81 113 GLU A C 1
ATOM 891 O O . GLU A 1 113 ? 5.579 2.640 -20.188 1.00 89.81 113 GLU A O 1
ATOM 896 N N . LEU A 1 114 ? 5.253 2.533 -17.994 1.00 91.62 114 LEU A N 1
ATOM 897 C CA . LEU A 1 114 ? 4.827 1.139 -18.005 1.00 91.62 114 LEU A CA 1
ATOM 898 C C . LEU A 1 114 ? 3.379 1.056 -17.548 1.00 91.62 114 LEU A C 1
ATOM 900 O O . LEU A 1 114 ? 3.049 1.375 -16.404 1.00 91.62 114 LEU A O 1
ATOM 904 N N . ASP A 1 115 ? 2.512 0.571 -18.431 1.00 92.19 115 ASP A N 1
ATOM 905 C CA . ASP A 1 115 ? 1.184 0.122 -18.034 1.00 92.19 115 ASP A CA 1
ATOM 906 C C . ASP A 1 115 ? 1.277 -1.144 -17.153 1.00 92.19 115 ASP A C 1
ATOM 908 O O . ASP A 1 115 ? 2.350 -1.707 -16.906 1.00 92.19 115 ASP A O 1
ATOM 912 N N . MET A 1 116 ? 0.136 -1.636 -16.667 1.00 92.19 116 MET A N 1
ATOM 913 C CA . MET A 1 116 ? 0.109 -2.849 -15.839 1.00 92.19 116 MET A CA 1
ATOM 914 C C . MET A 1 116 ? 0.745 -4.059 -16.545 1.00 92.19 116 MET A C 1
ATOM 916 O O . MET A 1 116 ? 1.364 -4.899 -15.895 1.00 92.19 116 MET A O 1
ATOM 920 N N . LYS A 1 117 ? 0.602 -4.179 -17.868 1.00 92.44 117 LYS A N 1
ATOM 921 C CA . LYS A 1 117 ? 1.137 -5.311 -18.630 1.00 92.44 117 LYS A CA 1
ATOM 922 C C . LYS A 1 117 ? 2.660 -5.217 -18.756 1.00 92.44 117 LYS A C 1
ATOM 924 O O . LYS A 1 117 ? 3.343 -6.227 -18.563 1.00 92.44 117 LYS A O 1
ATOM 929 N N . GLY A 1 118 ? 3.186 -4.030 -19.045 1.00 92.31 118 GLY A N 1
ATOM 930 C CA . GLY A 1 118 ? 4.616 -3.736 -19.052 1.00 92.31 118 GLY A CA 1
ATOM 931 C C . GLY A 1 118 ? 5.233 -3.984 -17.680 1.00 92.31 118 GLY A C 1
ATOM 932 O O . GLY A 1 118 ? 6.223 -4.705 -17.571 1.00 92.31 118 GLY A O 1
ATOM 933 N N . PHE A 1 119 ? 4.579 -3.515 -16.615 1.00 94.38 119 PHE A N 1
ATOM 934 C CA . PHE A 1 119 ? 5.030 -3.749 -15.246 1.00 94.38 119 PHE A CA 1
ATOM 935 C C . PHE A 1 119 ? 5.066 -5.236 -14.868 1.00 94.38 119 PHE A C 1
ATOM 937 O O . PHE A 1 119 ? 6.055 -5.700 -14.307 1.00 94.38 119 PHE A O 1
ATOM 944 N N . LEU A 1 120 ? 4.032 -6.014 -15.208 1.00 94.56 120 LEU A N 1
ATOM 945 C CA . LEU A 1 120 ? 4.041 -7.464 -14.974 1.00 94.56 120 LEU A CA 1
ATOM 946 C C . LEU A 1 120 ? 5.154 -8.170 -15.756 1.00 94.56 120 LEU A C 1
ATOM 948 O O . LEU A 1 120 ? 5.774 -9.098 -15.240 1.00 94.56 120 LEU A O 1
ATOM 952 N N . SER A 1 121 ? 5.436 -7.715 -16.978 1.00 93.12 121 SER A N 1
ATOM 953 C CA . SER A 1 121 ? 6.546 -8.241 -17.778 1.00 93.12 121 SER A CA 1
ATOM 954 C C . SER A 1 121 ? 7.887 -7.948 -17.100 1.00 93.12 121 SER A C 1
ATOM 956 O O . SER A 1 121 ? 8.703 -8.852 -16.942 1.00 93.12 121 SER A O 1
ATOM 958 N N . LEU A 1 122 ? 8.083 -6.723 -16.601 1.00 94.31 122 LEU A N 1
ATOM 959 C CA . LEU A 1 122 ? 9.260 -6.350 -15.817 1.00 94.31 122 LEU A CA 1
ATOM 960 C C . LEU A 1 122 ? 9.411 -7.224 -14.561 1.00 94.31 122 LEU A C 1
ATOM 962 O O . LEU A 1 122 ? 10.498 -7.751 -14.320 1.00 94.31 122 LEU A O 1
ATOM 966 N N . CYS A 1 123 ? 8.335 -7.405 -13.785 1.00 95.94 123 CYS A N 1
ATOM 967 C CA . CYS A 1 123 ? 8.322 -8.259 -12.594 1.00 95.94 123 CYS A CA 1
ATOM 968 C C . CYS A 1 123 ? 8.701 -9.708 -12.917 1.00 95.94 123 CYS A C 1
ATOM 970 O O . CYS A 1 123 ? 9.508 -10.306 -12.203 1.00 95.94 123 CYS A O 1
ATOM 972 N N . TYR A 1 124 ? 8.155 -10.261 -14.000 1.00 95.56 124 TYR A N 1
ATOM 973 C CA . TYR A 1 124 ? 8.470 -11.610 -14.454 1.00 95.56 124 TYR A CA 1
ATOM 974 C C . TYR A 1 124 ? 9.950 -11.750 -14.828 1.00 95.56 124 TYR A C 1
ATOM 976 O O . TYR A 1 124 ? 10.640 -12.634 -14.316 1.00 95.56 124 TYR A O 1
ATOM 984 N N . GLU A 1 125 ? 10.462 -10.844 -15.662 1.00 94.69 125 GLU A N 1
ATOM 985 C CA . GLU A 1 125 ? 11.843 -10.891 -16.139 1.00 94.69 125 GLU A CA 1
ATOM 986 C C . GLU A 1 125 ? 12.846 -10.740 -14.987 1.00 94.69 125 GLU A C 1
ATOM 988 O O . GLU A 1 125 ? 13.814 -11.498 -14.897 1.00 94.69 125 GLU A O 1
ATOM 993 N N . CYS A 1 126 ? 12.614 -9.826 -14.041 1.00 95.75 126 CYS A N 1
ATOM 994 C CA . CYS A 1 126 ? 13.487 -9.684 -12.873 1.00 95.75 126 CYS A CA 1
ATOM 995 C C . CYS A 1 126 ? 13.237 -10.735 -11.778 1.00 95.75 126 CYS A C 1
ATOM 997 O O . CYS A 1 126 ? 13.914 -10.720 -10.754 1.00 95.75 126 CYS A O 1
ATOM 999 N N . GLN A 1 127 ? 12.314 -11.679 -11.988 1.00 96.62 127 GLN A N 1
ATOM 1000 C CA . GLN A 1 127 ? 11.954 -12.714 -11.018 1.00 96.62 127 GLN A CA 1
ATOM 1001 C C . GLN A 1 127 ? 11.489 -12.142 -9.668 1.00 96.62 127 GLN A C 1
ATOM 1003 O O . GLN A 1 127 ? 11.824 -12.670 -8.601 1.00 96.62 127 GLN A O 1
ATOM 1008 N N . PHE A 1 128 ? 10.710 -11.065 -9.703 1.00 97.00 128 PHE A N 1
ATOM 1009 C CA . PHE A 1 128 ? 10.001 -10.544 -8.540 1.00 97.00 128 PHE A CA 1
ATOM 1010 C C . PHE A 1 128 ? 8.931 -11.542 -8.072 1.00 97.00 128 PHE A C 1
ATOM 1012 O O . PHE A 1 128 ? 8.202 -12.102 -8.888 1.00 97.00 128 PHE A O 1
ATOM 1019 N N . ARG A 1 129 ? 8.830 -11.797 -6.758 1.00 94.56 129 ARG A N 1
ATOM 1020 C CA . ARG A 1 129 ? 7.945 -12.846 -6.205 1.00 94.56 129 ARG A CA 1
ATOM 1021 C C . ARG A 1 129 ? 6.995 -12.356 -5.116 1.00 94.56 129 ARG A C 1
ATOM 1023 O O . ARG A 1 129 ? 6.471 -13.166 -4.349 1.00 94.56 129 ARG A O 1
ATOM 1030 N N . ARG A 1 130 ? 6.768 -11.043 -5.017 1.00 96.81 130 ARG A N 1
ATOM 1031 C CA . ARG A 1 130 ? 5.820 -10.467 -4.047 1.00 96.81 130 ARG A CA 1
ATOM 1032 C C . ARG A 1 130 ? 4.565 -9.945 -4.738 1.00 96.81 130 ARG A C 1
ATOM 1034 O O . ARG A 1 130 ? 4.157 -10.453 -5.774 1.00 96.81 130 ARG A O 1
ATOM 1041 N N . ASN A 1 131 ? 3.874 -8.990 -4.118 1.00 96.25 131 ASN A N 1
ATOM 1042 C CA . ASN A 1 131 ? 2.543 -8.588 -4.550 1.00 96.25 131 ASN A CA 1
ATOM 1043 C C . ASN A 1 131 ? 2.601 -7.486 -5.620 1.00 96.25 131 ASN A C 1
ATOM 1045 O O . ASN A 1 131 ? 2.630 -6.298 -5.309 1.00 96.25 131 ASN A O 1
ATOM 1049 N N . GLU A 1 132 ? 2.562 -7.894 -6.887 1.00 95.88 132 GLU A N 1
ATOM 1050 C CA . GLU A 1 132 ? 2.622 -7.001 -8.053 1.00 95.88 132 GLU A CA 1
ATOM 1051 C C . GLU A 1 132 ? 1.478 -5.980 -8.054 1.00 95.88 132 GLU A C 1
ATOM 1053 O O . GLU A 1 132 ? 1.691 -4.799 -8.295 1.00 95.88 132 GLU A O 1
ATOM 1058 N N . ARG A 1 133 ? 0.252 -6.403 -7.714 1.00 94.31 133 ARG A N 1
ATOM 1059 C CA . ARG A 1 133 ? -0.921 -5.511 -7.694 1.00 94.31 133 ARG A CA 1
ATOM 1060 C C . ARG A 1 133 ? -0.806 -4.424 -6.632 1.00 94.31 133 ARG A C 1
ATOM 1062 O O . ARG A 1 133 ? -1.196 -3.283 -6.878 1.00 94.31 133 ARG A O 1
ATOM 1069 N N . ARG A 1 134 ? -0.312 -4.776 -5.441 1.00 95.06 134 ARG A N 1
ATOM 1070 C CA . ARG A 1 134 ? -0.053 -3.812 -4.366 1.00 95.06 134 ARG A CA 1
ATOM 1071 C C . ARG A 1 134 ? 1.045 -2.843 -4.775 1.00 95.06 134 ARG A C 1
ATOM 1073 O O . ARG A 1 134 ? 0.872 -1.647 -4.567 1.00 95.06 134 ARG A O 1
ATOM 1080 N N . LEU A 1 135 ? 2.123 -3.352 -5.366 1.00 95.44 135 LEU A N 1
ATOM 1081 C CA . LEU A 1 135 ? 3.257 -2.537 -5.774 1.00 95.44 135 LEU A CA 1
ATOM 1082 C C . LEU A 1 135 ? 2.899 -1.581 -6.916 1.00 95.44 135 LEU A C 1
ATOM 1084 O O . LEU A 1 135 ? 3.174 -0.395 -6.805 1.00 95.44 135 LEU A O 1
ATOM 1088 N N . PHE A 1 136 ? 2.196 -2.048 -7.948 1.00 94.81 136 PHE A N 1
ATOM 1089 C CA . PHE A 1 136 ? 1.712 -1.186 -9.028 1.00 94.81 136 PHE A CA 1
ATOM 1090 C C . PHE A 1 136 ? 0.805 -0.073 -8.491 1.00 94.81 136 PHE A C 1
ATOM 1092 O O . PHE A 1 136 ? 0.996 1.091 -8.807 1.00 94.81 136 PHE A O 1
ATOM 1099 N N . ALA A 1 137 ? -0.136 -0.406 -7.600 1.00 92.81 137 ALA A N 1
ATOM 1100 C CA . ALA A 1 137 ? -0.997 0.594 -6.968 1.00 92.81 137 ALA A CA 1
ATOM 1101 C C . ALA A 1 137 ? -0.236 1.613 -6.101 1.00 92.81 137 ALA A C 1
ATOM 1103 O O . ALA A 1 137 ? -0.750 2.698 -5.863 1.00 92.81 137 ALA A O 1
ATOM 1104 N N . TYR A 1 138 ? 0.940 1.249 -5.589 1.00 92.31 138 TYR A N 1
ATOM 1105 C CA . TYR A 1 138 ? 1.804 2.146 -4.823 1.00 92.31 138 TYR A CA 1
ATOM 1106 C C . TYR A 1 138 ? 2.621 3.072 -5.722 1.00 92.31 138 TYR A C 1
ATOM 1108 O O . TYR A 1 138 ? 2.832 4.227 -5.371 1.00 92.31 138 TYR A O 1
ATOM 1116 N N . LEU A 1 139 ? 3.044 2.569 -6.881 1.00 91.00 139 LEU A N 1
ATOM 1117 C CA . LEU A 1 139 ? 3.796 3.319 -7.883 1.00 91.00 139 LEU A CA 1
ATOM 1118 C C . LEU A 1 139 ? 2.902 4.206 -8.770 1.00 91.00 139 LEU A C 1
ATOM 1120 O O . LEU A 1 139 ? 3.407 5.144 -9.370 1.00 91.00 139 LEU A O 1
ATOM 1124 N N . ASP A 1 140 ? 1.593 3.941 -8.817 1.00 90.44 140 ASP A N 1
ATOM 1125 C CA . ASP A 1 140 ? 0.575 4.742 -9.515 1.00 90.44 140 ASP A CA 1
ATOM 1126 C C . ASP A 1 140 ? -0.429 5.374 -8.517 1.00 90.44 140 ASP A C 1
ATOM 1128 O O . ASP A 1 140 ? -1.600 4.971 -8.458 1.00 90.44 140 ASP A O 1
ATOM 1132 N N . PRO A 1 141 ? 0.002 6.339 -7.676 1.00 82.50 141 PRO A N 1
ATOM 1133 C CA . PRO A 1 141 ? -0.869 6.961 -6.677 1.00 82.50 141 PRO A CA 1
ATOM 1134 C C . PRO A 1 141 ? -1.996 7.797 -7.305 1.00 82.50 141 PRO A C 1
ATOM 1136 O O . PRO A 1 141 ? -3.085 7.887 -6.734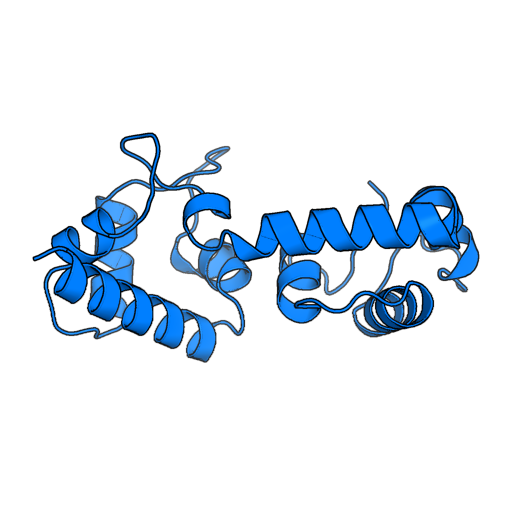 1.00 82.50 141 PRO A O 1
ATOM 1139 N N . GLU A 1 142 ? -1.758 8.375 -8.488 1.00 83.12 142 GLU A N 1
ATOM 1140 C CA . GLU A 1 142 ? -2.728 9.185 -9.241 1.00 83.12 142 GLU A CA 1
ATOM 1141 C C . GLU A 1 142 ? -3.702 8.344 -10.080 1.00 83.12 142 GLU A C 1
ATOM 1143 O O . GLU A 1 142 ? -4.701 8.859 -10.584 1.00 83.12 142 GLU A O 1
ATOM 1148 N N . ARG A 1 143 ? -3.477 7.027 -10.159 1.00 83.69 143 ARG A N 1
ATOM 1149 C CA . ARG A 1 143 ? -4.319 6.052 -10.866 1.00 83.69 143 ARG A CA 1
ATOM 1150 C C . ARG A 1 143 ? -4.370 6.276 -12.377 1.00 83.69 143 ARG A C 1
ATOM 1152 O O . ARG A 1 143 ? -5.380 5.949 -13.008 1.00 83.69 143 ARG A O 1
ATOM 1159 N N . LEU A 1 144 ? -3.274 6.754 -12.954 1.00 87.12 144 LEU A N 1
ATOM 1160 C CA . LEU A 1 144 ? -3.093 6.962 -14.389 1.00 87.12 144 LEU A CA 1
ATOM 1161 C C . LEU A 1 144 ? -3.088 5.647 -15.187 1.00 87.12 144 LEU A C 1
ATOM 1163 O O . LEU A 1 144 ? -3.096 5.684 -16.415 1.00 87.12 144 LEU A O 1
ATOM 1167 N N . GLN A 1 145 ? -3.127 4.493 -14.504 1.00 89.69 145 GLN A N 1
ATOM 1168 C CA . GLN A 1 145 ? -2.977 3.14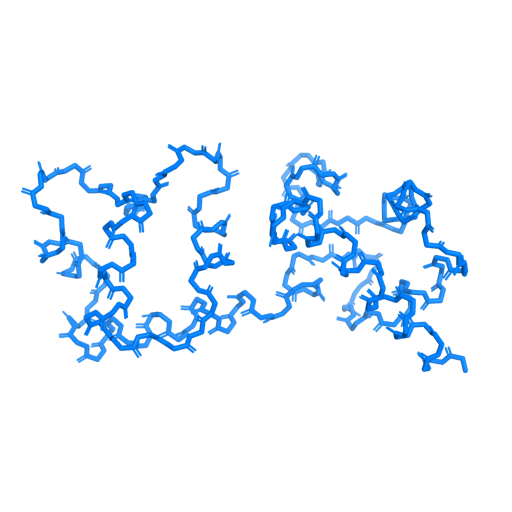8 -15.072 1.00 89.69 145 GLN A CA 1
ATOM 1169 C C . GLN A 1 145 ? -1.592 2.917 -15.677 1.00 89.69 145 GLN A C 1
ATOM 1171 O O . GLN A 1 145 ? -1.424 2.062 -16.546 1.00 89.69 145 GLN A O 1
ATOM 1176 N N . ARG A 1 146 ? -0.602 3.657 -15.181 1.00 90.31 146 ARG A N 1
ATOM 1177 C CA . ARG A 1 146 ? 0.786 3.601 -15.617 1.00 90.31 146 ARG A CA 1
ATOM 1178 C C . ARG A 1 146 ? 1.720 4.062 -14.511 1.00 90.31 146 ARG A C 1
ATOM 1180 O O . ARG A 1 146 ? 1.318 4.827 -13.639 1.00 90.31 146 ARG A O 1
ATOM 1187 N N . ILE A 1 147 ? 2.955 3.592 -14.574 1.00 91.12 147 ILE A N 1
ATOM 1188 C CA . ILE A 1 147 ? 4.055 4.028 -13.719 1.00 91.12 147 ILE A CA 1
ATOM 1189 C C . ILE A 1 147 ? 5.124 4.650 -14.612 1.00 91.12 147 ILE A C 1
ATOM 1191 O O . ILE A 1 147 ? 5.420 4.104 -15.671 1.00 91.12 147 ILE A O 1
ATOM 1195 N N . SER A 1 148 ? 5.692 5.776 -14.205 1.00 85.56 148 SER A N 1
ATOM 1196 C CA . SER A 1 148 ? 6.757 6.448 -14.948 1.00 85.56 148 SER A CA 1
ATOM 1197 C C . SER A 1 148 ? 8.069 6.399 -14.176 1.00 85.56 148 SER A C 1
ATOM 1199 O O . SER A 1 148 ? 8.079 6.328 -12.940 1.00 85.56 148 SER A O 1
ATOM 1201 N N . LEU A 1 149 ? 9.186 6.455 -14.899 1.00 72.00 149 LEU A N 1
ATOM 1202 C CA . LEU A 1 149 ? 10.466 6.792 -14.290 1.00 72.00 149 LEU A CA 1
ATOM 1203 C C . LEU A 1 149 ? 10.410 8.286 -13.911 1.00 72.00 149 LEU A C 1
ATOM 1205 O O . LEU A 1 149 ? 10.290 9.137 -14.788 1.00 72.00 149 LEU A O 1
ATOM 1209 N N . GLY A 1 150 ? 10.359 8.584 -12.611 1.00 57.00 150 GLY A N 1
ATOM 1210 C CA . GLY A 1 150 ? 10.331 9.959 -12.093 1.00 57.00 150 GLY A CA 1
ATOM 1211 C C . GLY A 1 150 ? 11.698 10.623 -12.073 1.00 57.00 150 GLY A C 1
ATOM 1212 O O . GLY A 1 150 ? 12.700 9.882 -11.952 1.00 57.00 150 GLY A O 1
#

Radius of gyration: 17.36 Å; chains: 1; bounding box: 42×31×52 Å

Secondary structure (DSSP, 8-state):
-HHHHHHHHHHHHHHHHHHHSSHHHHIIIII---TT-SEE-HHHHHHHHHHTT--S-HHHHHHTS--SSSSEEHHHH-THHHHHHHHHHHHHHHHHSSHHHHHHHH-SSS-SEEEHHHHHHHHHHTT--S-HHHHHHHH-TT--SEEE--

Sequence (150 aa):
QREAGQKLLAEFKRRLIREHGTLVRAWTNVLKPAGDGNSINFDAFKGIFEKTGVEGDAKAAWGAIDRKGKTMTLSEFDPGVDGDFRELRARIGERYGNMERAFDEVDKDGSYELDMKGFLSLCYECQFRRNERRLFAYLDPERLQRISLG

pLDDT: mean 91.22, std 7.88, range [56.25, 97.94]

Organism: Alexandrium catenella (NCBI:txid2925)

Foldseek 3Di:
DLVVLCVLLVVLQVLLCVVQVHVLSSCLPQLNDPDPDQWHALVSQVVSSVVSVRPDDSVSVVVNFPDPDRIDGSCSSPVLQVVLVVQLQVLCCVQQVGDVSLLVVLVPPPPQKDALVSQVVSCVRSVRDGDSPNNQSNQCSVPPNIHGDD